Protein AF-A0A4R8BGP2-F1 (afdb_monomer_lite)

Radius of gyration: 20.99 Å; chains: 1; bounding box: 45×32×63 Å

Foldseek 3Di:
DAEAEDEDEDALDVLVVLQSVCVVLVNDDPVDDCSVCSVVSVQVSCVVVVVYAYEYEYELQVNLCRQLCVQLCPPPLNDWDQDPPQDPPDDPVVRVVRTDDRDDDPVVNVVSNVVSNVVSVVSSVVSVVVVVVVCPDPRYHYHYDHD

pLDDT: mean 88.59, std 5.94, range [60.25, 97.5]

Structure (mmCIF, N/CA/C/O backbone):
data_AF-A0A4R8BGP2-F1
#
_entry.id   AF-A0A4R8BGP2-F1
#
loop_
_atom_site.group_PDB
_atom_site.id
_atom_site.type_symbol
_atom_site.label_atom_id
_atom_site.label_alt_id
_atom_site.label_comp_id
_atom_site.label_asym_id
_atom_site.label_entity_id
_atom_site.label_seq_id
_atom_site.pdbx_PDB_ins_code
_atom_site.Cartn_x
_atom_site.Cartn_y
_atom_site.Cartn_z
_atom_site.occupancy
_atom_site.B_iso_or_equiv
_atom_site.auth_seq_id
_atom_site.auth_comp_id
_atom_site.auth_asym_id
_atom_site.auth_atom_id
_atom_site.pdbx_PDB_model_num
ATOM 1 N N . MET A 1 1 ? -10.405 -7.477 27.689 1.00 68.75 1 MET A N 1
ATOM 2 C CA . MET A 1 1 ? -9.939 -6.604 26.596 1.00 68.75 1 MET A CA 1
ATOM 3 C C . MET A 1 1 ? -10.094 -7.403 25.324 1.00 68.75 1 MET A C 1
ATOM 5 O O . MET A 1 1 ? -9.484 -8.462 25.220 1.00 68.75 1 MET A O 1
ATOM 9 N N . ASP A 1 2 ? -10.955 -6.947 24.426 1.00 82.12 2 ASP A N 1
ATOM 10 C CA . ASP A 1 2 ? -11.270 -7.668 23.195 1.00 82.12 2 ASP A CA 1
ATOM 11 C C . ASP A 1 2 ? -10.277 -7.243 22.118 1.00 82.12 2 ASP A C 1
ATOM 13 O O . ASP A 1 2 ? -10.069 -6.052 21.907 1.00 82.12 2 ASP A O 1
ATOM 17 N N . ILE A 1 3 ? -9.627 -8.200 21.454 1.00 84.88 3 ILE A N 1
ATOM 18 C CA . ILE A 1 3 ? -8.627 -7.906 20.419 1.00 84.88 3 ILE A CA 1
ATOM 19 C C . ILE A 1 3 ? -9.192 -8.298 19.059 1.00 84.88 3 ILE A C 1
ATOM 21 O O . ILE A 1 3 ? -9.432 -9.476 18.786 1.00 84.88 3 ILE A O 1
ATOM 25 N N . LYS A 1 4 ? -9.354 -7.314 18.175 1.00 88.50 4 LYS A N 1
ATOM 26 C CA . LYS A 1 4 ? -9.751 -7.518 16.784 1.00 88.50 4 LYS A CA 1
ATOM 27 C C . LYS A 1 4 ? -8.530 -7.406 15.881 1.00 88.50 4 LYS A C 1
ATOM 29 O O . LYS A 1 4 ? -7.975 -6.329 15.689 1.00 88.50 4 LYS A O 1
ATOM 34 N N . LYS A 1 5 ? -8.134 -8.533 15.297 1.00 88.75 5 LYS A N 1
ATOM 35 C CA . LYS A 1 5 ? -7.038 -8.592 14.325 1.00 88.75 5 LYS A CA 1
ATOM 36 C C . LYS A 1 5 ? -7.574 -8.297 12.932 1.00 88.75 5 LYS A C 1
ATOM 38 O O . LYS A 1 5 ? -8.482 -8.985 12.467 1.00 88.75 5 LYS A O 1
ATOM 43 N N . ILE A 1 6 ? -7.011 -7.295 12.270 1.00 87.69 6 ILE A N 1
ATOM 44 C CA . ILE A 1 6 ? -7.408 -6.876 10.928 1.00 87.69 6 ILE A CA 1
ATOM 45 C C . ILE A 1 6 ? -6.233 -7.100 9.977 1.00 87.69 6 ILE A C 1
ATOM 47 O O . ILE A 1 6 ? -5.110 -6.667 10.224 1.00 87.69 6 ILE A O 1
ATOM 51 N N . LYS A 1 7 ? -6.504 -7.790 8.866 1.00 83.19 7 LYS A N 1
ATOM 52 C CA . LYS A 1 7 ? -5.543 -7.993 7.779 1.00 83.19 7 LYS A CA 1
ATOM 53 C C . LYS A 1 7 ? -5.833 -6.990 6.669 1.00 83.19 7 LYS A C 1
ATOM 55 O O . LYS A 1 7 ? -6.588 -7.295 5.754 1.00 83.19 7 LYS A O 1
ATOM 60 N N . ILE A 1 8 ? -5.240 -5.807 6.770 1.00 83.38 8 ILE A N 1
ATOM 61 C CA . ILE A 1 8 ? -5.275 -4.778 5.725 1.00 83.38 8 ILE A CA 1
ATOM 62 C C . ILE A 1 8 ? -3.846 -4.366 5.381 1.00 83.38 8 ILE A C 1
ATOM 64 O O . ILE A 1 8 ? -2.968 -4.400 6.241 1.00 83.38 8 ILE A O 1
ATOM 68 N N . GLN A 1 9 ? -3.611 -4.012 4.122 1.00 82.00 9 GLN A N 1
ATOM 69 C CA . GLN A 1 9 ? -2.340 -3.468 3.656 1.00 82.00 9 GLN A CA 1
ATOM 70 C C . GLN A 1 9 ? -2.605 -2.076 3.094 1.00 82.00 9 GLN A C 1
ATOM 72 O O . GLN A 1 9 ? -3.604 -1.896 2.394 1.00 82.00 9 GLN A O 1
ATOM 77 N N . PRO A 1 10 ? -1.744 -1.092 3.379 1.00 73.44 10 PRO A N 1
ATOM 78 C CA . PRO A 1 10 ? -1.692 0.085 2.542 1.00 73.44 10 PRO A CA 1
ATOM 79 C C . PRO A 1 10 ? -1.271 -0.416 1.169 1.00 73.44 10 PRO A C 1
ATOM 81 O O . PRO A 1 10 ? -0.273 -1.118 1.040 1.00 73.44 10 PRO A O 1
ATOM 84 N N . GLU A 1 11 ? -2.096 -0.184 0.163 1.00 78.50 11 GLU A N 1
ATOM 85 C CA . GLU A 1 11 ? -1.704 -0.455 -1.213 1.00 78.50 11 GLU A CA 1
ATOM 86 C C . GLU A 1 11 ? -0.775 0.688 -1.650 1.00 78.50 11 GLU A C 1
ATOM 88 O O . GLU A 1 11 ? 0.242 0.962 -1.018 1.00 78.50 11 GLU A O 1
ATOM 93 N N . GLU A 1 12 ? -1.119 1.419 -2.701 1.00 72.81 12 GLU A N 1
ATOM 94 C CA . GLU A 1 12 ? -0.317 2.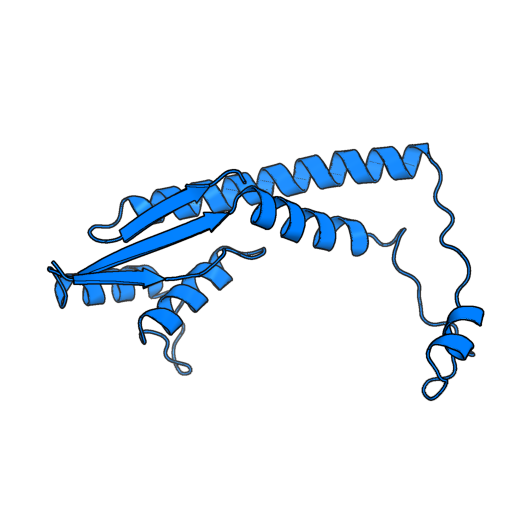557 -3.158 1.00 72.81 12 GLU A CA 1
ATOM 95 C C . GLU A 1 12 ? -0.697 3.876 -2.494 1.00 72.81 12 GLU A C 1
ATOM 97 O O . GLU A 1 12 ? 0.078 4.828 -2.531 1.00 72.81 12 GLU A O 1
ATOM 102 N N . ASN A 1 13 ? -1.894 3.954 -1.917 1.00 79.31 13 ASN A N 1
ATOM 103 C CA . ASN A 1 13 ? -2.390 5.153 -1.263 1.00 79.31 13 ASN A CA 1
ATOM 104 C C . ASN A 1 13 ? -2.812 4.819 0.171 1.00 79.31 13 ASN A C 1
ATOM 106 O O . ASN A 1 13 ? -3.465 3.803 0.428 1.00 79.31 13 ASN A O 1
ATOM 110 N N . PHE A 1 14 ? -2.459 5.704 1.099 1.00 86.88 14 PHE A N 1
ATOM 111 C CA . PHE A 1 14 ? -2.933 5.642 2.470 1.00 86.88 14 PHE A CA 1
ATOM 112 C C . PHE A 1 14 ? -4.458 5.832 2.571 1.00 86.88 14 PHE A C 1
ATOM 114 O O . PHE A 1 14 ? -5.083 5.247 3.451 1.00 86.88 14 PHE A O 1
ATOM 121 N N . ASP A 1 15 ? -5.102 6.527 1.630 1.00 89.12 15 ASP A N 1
ATOM 122 C CA . ASP A 1 15 ? -6.569 6.637 1.614 1.00 89.12 15 ASP A CA 1
ATOM 123 C C . ASP A 1 15 ? -7.253 5.279 1.413 1.00 89.12 15 ASP A C 1
ATOM 125 O O . ASP A 1 15 ? -8.230 4.968 2.097 1.00 89.12 15 ASP A O 1
ATOM 129 N N . ASN A 1 16 ? -6.701 4.414 0.554 1.00 86.69 16 ASN A N 1
ATOM 130 C CA . ASN A 1 16 ? -7.213 3.049 0.378 1.00 86.69 16 ASN A CA 1
ATOM 131 C C . ASN A 1 16 ? -7.120 2.259 1.689 1.00 86.69 16 ASN A C 1
ATOM 133 O O . ASN A 1 16 ? -8.018 1.479 2.020 1.00 86.69 16 ASN A O 1
ATOM 137 N N . PHE A 1 17 ? -6.055 2.484 2.465 1.00 90.12 17 PHE A N 1
ATOM 138 C CA . PHE A 1 17 ? -5.906 1.894 3.791 1.00 90.12 17 PHE A CA 1
ATOM 139 C C . PHE A 1 17 ? -6.982 2.405 4.754 1.00 90.12 17 PHE A C 1
ATOM 141 O O . PHE A 1 17 ? -7.642 1.596 5.411 1.00 90.12 17 PHE A O 1
ATOM 148 N N . ARG A 1 18 ? -7.208 3.726 4.803 1.00 91.50 18 ARG A N 1
ATOM 149 C CA . ARG A 1 18 ? -8.257 4.351 5.627 1.00 91.50 18 ARG A CA 1
ATOM 150 C C . ARG A 1 18 ? -9.634 3.778 5.289 1.00 91.50 18 ARG A C 1
ATOM 152 O O . ARG A 1 18 ? -10.349 3.332 6.185 1.00 91.50 18 ARG A O 1
ATOM 159 N N . ILE A 1 19 ? -9.973 3.692 4.003 1.00 91.69 19 ILE A N 1
ATOM 160 C CA . ILE A 1 19 ? -11.229 3.097 3.519 1.00 91.69 19 ILE A CA 1
ATOM 161 C C . ILE A 1 19 ? -11.344 1.629 3.946 1.00 91.69 19 ILE A C 1
ATOM 163 O O . ILE A 1 19 ? -12.362 1.221 4.509 1.00 91.69 19 ILE A O 1
ATOM 167 N N . SER A 1 20 ? -10.291 0.835 3.744 1.00 90.81 20 SER A N 1
ATOM 168 C CA . SER A 1 20 ? -10.269 -0.587 4.114 1.00 90.81 20 SER A CA 1
ATOM 169 C C . SER A 1 20 ? -10.445 -0.802 5.619 1.00 90.81 20 SER A C 1
ATOM 171 O O . SER A 1 20 ? -11.146 -1.727 6.048 1.00 90.81 20 SER A O 1
ATOM 173 N N . LEU A 1 21 ? -9.852 0.071 6.437 1.00 91.88 21 LEU A N 1
ATOM 174 C CA . LEU A 1 21 ? -10.034 0.065 7.883 1.00 91.88 21 LEU A CA 1
ATOM 175 C C . LEU A 1 21 ? -11.484 0.394 8.256 1.00 91.88 21 LEU A C 1
ATOM 177 O O . LEU A 1 21 ? -12.089 -0.336 9.043 1.00 91.88 21 LEU A O 1
ATOM 181 N N . LEU A 1 22 ? -12.072 1.430 7.652 1.00 93.19 22 LEU A N 1
ATOM 182 C CA . LEU A 1 22 ? -13.471 1.791 7.885 1.00 93.19 22 LEU A CA 1
ATOM 183 C C . LEU A 1 22 ? -14.425 0.656 7.501 1.00 93.19 22 LEU A C 1
ATOM 185 O O . LEU A 1 22 ? -15.319 0.332 8.282 1.00 93.19 22 LEU A O 1
ATOM 189 N N . HIS A 1 23 ? -14.222 -0.006 6.360 1.00 92.62 23 HIS A N 1
ATOM 190 C CA . HIS A 1 23 ? -15.003 -1.191 5.991 1.00 92.62 23 HIS A CA 1
ATOM 191 C C . HIS A 1 23 ? -14.849 -2.316 7.018 1.00 92.62 23 HIS A C 1
ATOM 193 O O . HIS A 1 23 ? -15.844 -2.874 7.484 1.00 92.62 23 HIS A O 1
ATOM 199 N N . SER A 1 24 ? -13.615 -2.604 7.440 1.00 91.19 24 SER A N 1
ATOM 200 C CA . SER A 1 24 ? -13.324 -3.654 8.426 1.00 91.19 24 SER A CA 1
ATOM 201 C C . SER A 1 24 ? -13.973 -3.383 9.787 1.00 91.19 24 SER A C 1
ATOM 203 O O . SER A 1 24 ? -14.355 -4.315 10.506 1.00 91.19 24 SER A O 1
ATOM 205 N N . LEU A 1 25 ? -14.125 -2.110 10.153 1.00 90.75 25 LEU A N 1
ATOM 206 C CA . LEU A 1 25 ? -14.791 -1.661 11.376 1.00 90.75 25 LEU A CA 1
ATOM 207 C C . LEU A 1 25 ? -16.299 -1.413 11.204 1.00 90.75 25 LEU A C 1
ATOM 209 O O . LEU A 1 25 ? -16.964 -1.122 12.193 1.00 90.75 25 LEU A O 1
ATOM 213 N N . LYS A 1 26 ? -16.853 -1.598 9.996 1.00 91.88 26 LYS A N 1
ATOM 214 C CA . LYS A 1 26 ? -18.253 -1.285 9.642 1.00 91.88 26 LYS A CA 1
ATOM 215 C C . LYS A 1 26 ? -18.618 0.192 9.875 1.00 91.88 26 LYS A C 1
ATOM 217 O O . LYS A 1 26 ? -19.717 0.507 10.319 1.00 91.88 26 LYS A O 1
ATOM 222 N N . LEU A 1 27 ? -17.679 1.089 9.582 1.00 92.12 27 LEU A N 1
ATOM 223 C CA . LEU A 1 27 ? -17.797 2.546 9.725 1.00 92.12 27 LEU A CA 1
ATOM 224 C C . LEU A 1 27 ? -17.920 3.283 8.384 1.00 92.12 27 LEU A C 1
ATOM 226 O O . LEU A 1 27 ? -18.049 4.509 8.373 1.00 92.12 27 LEU A O 1
ATOM 230 N N . PHE A 1 28 ? -17.848 2.557 7.269 1.00 92.81 28 PHE A N 1
ATOM 231 C CA . PHE A 1 28 ? -17.962 3.123 5.930 1.00 92.81 28 PHE A CA 1
ATOM 232 C C . PHE A 1 28 ? -19.430 3.362 5.552 1.00 92.81 28 PHE A C 1
ATOM 234 O O . PHE A 1 28 ? -20.272 2.485 5.738 1.00 92.81 28 PHE A O 1
ATOM 241 N N . ASP A 1 29 ? -19.723 4.542 5.011 1.00 90.62 29 ASP A N 1
ATOM 242 C CA . ASP A 1 29 ? -21.045 4.965 4.544 1.00 90.62 29 ASP A CA 1
ATOM 243 C C . ASP A 1 29 ? -20.917 5.496 3.112 1.00 90.62 29 ASP A C 1
ATOM 245 O O . ASP A 1 29 ? -20.260 6.509 2.883 1.00 90.62 29 ASP A O 1
ATOM 249 N N . TYR A 1 30 ? -21.557 4.817 2.158 1.00 90.00 30 TYR A N 1
ATOM 250 C CA . TYR A 1 30 ? -21.493 5.156 0.732 1.00 90.00 30 TYR A CA 1
ATOM 251 C C . TYR A 1 30 ? -22.093 6.527 0.396 1.00 90.00 30 TYR A C 1
ATOM 253 O O . TYR A 1 30 ? -21.804 7.067 -0.667 1.00 90.00 30 TYR A O 1
ATOM 261 N N . ASN A 1 31 ? -22.912 7.100 1.282 1.00 90.88 31 ASN A N 1
ATOM 262 C CA . ASN A 1 31 ? -23.570 8.387 1.052 1.00 90.88 31 ASN A CA 1
ATOM 263 C C . ASN A 1 31 ? -22.790 9.577 1.626 1.00 90.88 31 ASN A C 1
ATOM 265 O O . ASN A 1 31 ? -23.275 10.707 1.578 1.00 90.88 31 ASN A O 1
ATOM 269 N N . LYS A 1 32 ? -21.622 9.338 2.232 1.00 89.50 32 LYS A N 1
ATOM 270 C CA . LYS A 1 32 ? -20.828 10.367 2.910 1.00 89.50 32 LYS A CA 1
ATOM 271 C C . LYS A 1 32 ? -19.373 10.289 2.493 1.00 89.50 32 LYS A C 1
ATOM 273 O O . LYS A 1 32 ? -18.845 9.205 2.251 1.00 89.50 32 LYS A O 1
ATOM 278 N N . ASP A 1 33 ? -18.702 11.434 2.526 1.00 88.25 33 ASP A N 1
ATOM 279 C CA . ASP A 1 33 ? -17.251 11.465 2.410 1.00 88.25 33 ASP A CA 1
ATOM 280 C C . ASP A 1 33 ? -16.615 10.944 3.706 1.00 88.25 33 ASP A C 1
ATOM 282 O O . ASP A 1 33 ? -16.428 11.649 4.697 1.00 88.25 33 ASP A O 1
ATOM 286 N N . CYS A 1 34 ? -16.343 9.643 3.718 1.00 89.19 34 CYS A N 1
ATOM 287 C CA . CYS A 1 34 ? -15.793 8.972 4.883 1.00 89.19 34 CYS A CA 1
ATOM 288 C C . CYS A 1 34 ? -14.296 9.240 5.094 1.00 89.19 34 CYS A C 1
ATOM 290 O O . CYS A 1 34 ? -13.797 8.939 6.179 1.00 89.19 34 CYS A O 1
ATOM 292 N N . LEU A 1 35 ? -13.589 9.771 4.090 1.00 90.62 35 LEU A N 1
ATOM 293 C CA . LEU A 1 35 ? -12.175 10.123 4.206 1.00 90.62 35 LEU A CA 1
ATOM 294 C C . LEU A 1 35 ? -12.004 11.448 4.945 1.00 90.62 35 LEU A C 1
ATOM 296 O O . LEU A 1 35 ? -11.159 11.526 5.836 1.00 90.62 35 LEU A O 1
ATOM 300 N N . ILE A 1 36 ? -12.839 12.446 4.634 1.00 91.75 36 ILE A N 1
ATOM 301 C CA . ILE A 1 36 ? -12.845 13.738 5.340 1.00 91.75 36 ILE A CA 1
ATOM 302 C C . ILE A 1 36 ? -13.135 13.540 6.834 1.00 91.75 36 ILE A C 1
ATOM 304 O O . I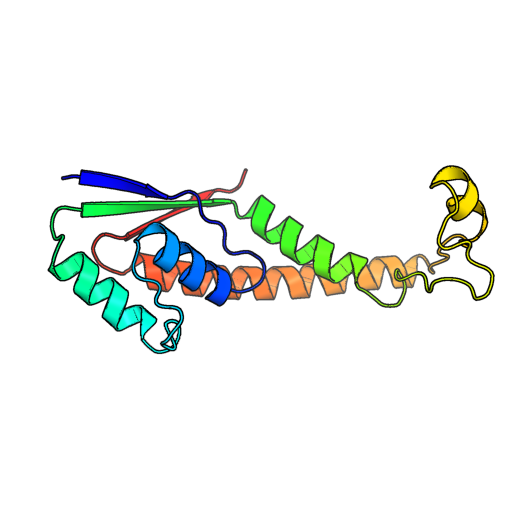LE A 1 36 ? -12.449 14.096 7.688 1.00 91.75 36 ILE A O 1
ATOM 308 N N . ASP A 1 37 ? -14.112 12.692 7.160 1.00 91.62 37 ASP A N 1
ATOM 309 C CA . ASP A 1 37 ? -14.534 12.453 8.544 1.00 91.62 37 ASP A CA 1
ATOM 310 C C . ASP A 1 37 ? -13.722 11.358 9.265 1.00 91.62 37 ASP A C 1
ATOM 312 O O . ASP A 1 37 ? -14.088 10.968 10.381 1.00 91.62 37 ASP A O 1
ATOM 316 N N . PHE A 1 38 ? -12.663 10.818 8.647 1.00 92.56 38 PHE A N 1
ATOM 317 C CA . PHE A 1 38 ? -11.989 9.591 9.092 1.00 92.56 38 PHE A CA 1
ATOM 318 C C . PHE A 1 38 ? -11.605 9.616 10.579 1.00 92.56 38 PHE A C 1
ATOM 320 O O . PHE A 1 38 ? -12.040 8.744 11.339 1.00 92.56 38 PHE A O 1
ATOM 327 N N . ASP A 1 39 ? -10.867 10.640 11.015 1.00 90.38 39 ASP A N 1
ATOM 328 C CA . ASP A 1 39 ? -10.367 10.744 12.392 1.00 90.38 39 ASP A CA 1
ATOM 329 C C . ASP A 1 39 ? -11.511 10.783 13.409 1.00 90.38 39 ASP A C 1
ATOM 331 O O . ASP A 1 39 ? -11.488 10.093 14.431 1.00 90.38 39 ASP A O 1
ATOM 335 N N . SER A 1 40 ? -12.562 11.549 13.105 1.00 91.94 40 SER A N 1
ATOM 336 C CA . SER A 1 40 ? -13.729 11.671 13.978 1.00 91.94 40 SER A CA 1
ATOM 337 C C . SER A 1 40 ? -14.493 10.349 14.099 1.00 91.94 40 SER A C 1
ATOM 339 O O . SER A 1 40 ? -14.933 9.983 15.190 1.00 91.94 40 SER A O 1
ATOM 341 N N . ARG A 1 41 ? -14.624 9.591 13.001 1.00 92.88 41 ARG A N 1
ATOM 342 C CA . ARG A 1 41 ? -15.304 8.287 12.978 1.00 92.88 41 ARG A CA 1
ATOM 343 C C . ARG A 1 41 ? -14.543 7.253 13.790 1.00 92.88 41 ARG A C 1
ATOM 345 O O . ARG A 1 41 ? -15.154 6.552 14.595 1.00 92.88 41 ARG A O 1
ATOM 352 N N . ILE A 1 42 ? -13.229 7.182 13.592 1.00 92.94 42 ILE A N 1
ATOM 353 C CA . ILE A 1 42 ? -12.349 6.270 14.323 1.00 92.94 42 ILE A CA 1
ATOM 354 C C . ILE A 1 42 ? -12.370 6.596 15.817 1.00 92.94 42 ILE A C 1
ATOM 356 O O . ILE A 1 42 ? -12.625 5.706 16.630 1.00 92.94 42 ILE A O 1
ATOM 360 N N . LYS A 1 43 ? -12.212 7.872 16.180 1.00 91.50 43 LYS A N 1
ATOM 361 C CA . LYS A 1 43 ? -12.264 8.312 17.577 1.00 91.50 43 LYS A CA 1
ATOM 362 C C . LYS A 1 43 ? -13.597 7.959 18.239 1.00 91.50 43 LYS A C 1
ATOM 364 O O . LYS A 1 43 ? -13.614 7.266 19.250 1.00 91.50 43 LYS A O 1
ATOM 369 N N . ASN A 1 44 ? -14.719 8.334 17.620 1.00 92.06 44 ASN A N 1
ATOM 370 C CA . ASN A 1 44 ? -16.057 8.026 18.137 1.00 92.06 44 ASN A CA 1
ATOM 371 C C . ASN A 1 44 ? -16.298 6.515 18.291 1.00 92.06 44 ASN A C 1
ATOM 373 O O . ASN A 1 44 ? -17.023 6.086 19.191 1.00 92.06 44 ASN A O 1
ATOM 377 N N . TYR A 1 45 ? -15.726 5.699 17.404 1.00 92.62 45 TYR A N 1
ATOM 378 C CA . TYR A 1 45 ? -15.820 4.248 17.496 1.00 92.62 45 TYR A CA 1
ATOM 379 C C . TYR A 1 45 ? -15.079 3.709 18.722 1.00 92.62 45 TYR A C 1
ATOM 381 O O . TYR A 1 45 ? -15.659 2.920 19.470 1.00 92.62 45 TYR A O 1
ATOM 389 N N . PHE A 1 46 ? -13.845 4.152 18.969 1.00 91.12 46 PHE A N 1
ATOM 390 C CA . PHE A 1 46 ? -13.076 3.717 20.137 1.00 91.12 46 PHE A CA 1
ATOM 391 C C . PHE A 1 46 ? -13.609 4.288 21.454 1.00 91.12 46 PHE A C 1
ATOM 393 O O . PHE A 1 46 ? -13.660 3.556 22.440 1.00 91.12 46 PHE A O 1
ATOM 400 N N . ASP A 1 47 ? -14.141 5.512 21.457 1.00 90.81 47 ASP A N 1
ATOM 401 C CA . ASP A 1 47 ? -14.811 6.096 22.626 1.00 90.81 47 ASP A CA 1
ATOM 402 C C . ASP A 1 47 ? -16.011 5.247 23.087 1.00 90.81 47 ASP A C 1
ATOM 404 O O . ASP A 1 47 ? -16.261 5.104 24.287 1.00 90.81 47 ASP A O 1
ATOM 408 N N . ARG A 1 48 ? -16.740 4.644 22.134 1.00 89.88 48 ARG A N 1
ATOM 409 C CA . ARG A 1 48 ? -17.861 3.722 22.398 1.00 89.88 48 ARG A CA 1
ATOM 410 C C . ARG A 1 48 ? -17.406 2.306 22.751 1.00 89.88 48 ARG A C 1
ATOM 412 O O . ARG A 1 48 ? -18.138 1.587 23.422 1.00 89.88 48 ARG A O 1
ATOM 419 N N . ASN A 1 49 ? -16.216 1.905 22.310 1.00 89.06 49 ASN A N 1
ATOM 420 C CA . ASN A 1 49 ? -15.678 0.553 22.455 1.00 89.06 49 ASN A CA 1
ATOM 421 C C . ASN A 1 49 ? -14.341 0.569 23.211 1.00 89.06 49 ASN A C 1
ATOM 423 O O . ASN A 1 49 ? -13.356 0.011 22.741 1.00 89.06 49 ASN A O 1
ATOM 427 N N . LYS A 1 50 ? -14.299 1.187 24.398 1.00 84.81 50 LYS A N 1
ATOM 428 C CA . LYS A 1 50 ? -13.048 1.445 25.144 1.00 84.81 50 LYS A CA 1
ATOM 429 C C . LYS A 1 50 ? -12.201 0.208 25.459 1.00 84.81 50 LYS A C 1
ATOM 431 O O . LYS A 1 50 ? -11.005 0.322 25.680 1.00 84.81 50 LYS A O 1
ATOM 436 N N . ASN A 1 51 ? -12.819 -0.972 25.494 1.00 87.31 51 ASN A N 1
ATOM 437 C CA . ASN A 1 51 ? -12.142 -2.237 25.791 1.00 87.31 51 ASN A CA 1
ATOM 438 C C . ASN A 1 51 ? -11.674 -2.993 24.537 1.00 87.31 51 ASN A C 1
ATOM 440 O O . ASN A 1 51 ? -11.103 -4.080 24.675 1.00 87.31 51 ASN A O 1
ATOM 444 N N . LEU A 1 52 ? -11.960 -2.465 23.342 1.00 88.81 52 LEU A N 1
ATOM 445 C CA . LEU A 1 52 ? -11.584 -3.046 22.061 1.00 88.81 52 LEU A CA 1
ATOM 446 C C . LEU A 1 52 ? -10.216 -2.520 21.644 1.00 88.81 52 LEU A C 1
ATOM 448 O O . LEU A 1 52 ? -10.038 -1.316 21.524 1.00 88.81 52 LEU A O 1
ATOM 452 N N . LYS A 1 53 ? -9.298 -3.424 21.318 1.00 91.31 53 LYS A N 1
ATOM 453 C CA . LYS A 1 53 ? -8.020 -3.118 20.681 1.00 91.31 53 LYS A CA 1
ATOM 454 C C . LYS A 1 53 ? -8.013 -3.653 19.254 1.00 91.31 53 LYS A C 1
ATOM 456 O O . LYS A 1 53 ? -8.412 -4.793 19.013 1.00 91.31 53 LYS A O 1
ATOM 461 N N . VAL A 1 54 ? -7.547 -2.849 18.308 1.00 92.00 54 VAL A N 1
ATOM 462 C CA . VAL A 1 54 ? -7.393 -3.230 16.903 1.00 92.00 54 VAL A CA 1
ATOM 463 C C . VAL A 1 54 ? -5.918 -3.446 16.605 1.00 92.00 54 VAL A C 1
ATOM 465 O O . VAL A 1 54 ? -5.115 -2.530 16.742 1.00 92.00 54 VAL A O 1
ATOM 468 N N . GLU A 1 55 ? -5.565 -4.656 16.180 1.00 92.25 55 GLU A N 1
ATOM 469 C CA . GLU A 1 55 ? -4.207 -4.986 15.744 1.00 92.25 55 GLU A CA 1
ATOM 470 C C . GLU A 1 55 ? -4.159 -5.109 14.220 1.00 92.25 55 GLU A C 1
ATOM 472 O O . GLU A 1 55 ? -4.939 -5.862 13.627 1.00 92.25 55 GLU A O 1
ATOM 477 N N . ILE A 1 56 ? -3.220 -4.401 13.596 1.00 91.50 56 ILE A N 1
ATOM 478 C CA . ILE A 1 56 ? -3.010 -4.377 12.149 1.00 91.50 56 ILE A CA 1
ATOM 479 C C . ILE A 1 56 ? -1.568 -4.789 11.863 1.00 91.50 56 ILE A C 1
ATOM 481 O O . ILE A 1 56 ? -0.629 -4.286 12.476 1.00 91.50 56 ILE A O 1
ATOM 485 N N . GLU A 1 57 ? -1.379 -5.706 10.920 1.00 90.94 57 GLU A N 1
ATOM 486 C CA . GLU A 1 57 ? -0.054 -6.152 10.490 1.00 90.94 57 GLU A CA 1
ATOM 487 C C . GLU A 1 57 ? 0.218 -5.683 9.061 1.00 90.94 57 GLU A C 1
ATOM 489 O O . GLU A 1 57 ? -0.478 -6.089 8.128 1.00 90.94 57 GLU A O 1
ATOM 494 N N . VAL A 1 58 ? 1.252 -4.857 8.896 1.00 89.94 58 VAL A N 1
ATOM 495 C CA . VAL A 1 58 ? 1.679 -4.311 7.603 1.00 89.94 58 VAL A CA 1
ATOM 496 C C . VAL A 1 58 ? 2.998 -4.955 7.196 1.00 89.94 58 VAL A C 1
ATOM 498 O O . VAL A 1 58 ? 3.942 -5.014 7.984 1.00 89.94 58 VAL A O 1
ATOM 501 N N . ASP A 1 59 ? 3.064 -5.442 5.960 1.00 91.31 59 ASP A N 1
ATOM 502 C CA . ASP A 1 59 ? 4.263 -6.062 5.398 1.00 91.31 59 ASP A CA 1
ATOM 503 C C . ASP A 1 59 ? 4.977 -5.034 4.517 1.00 91.31 59 ASP A C 1
ATOM 505 O O . ASP A 1 59 ? 4.515 -4.700 3.423 1.00 91.31 59 ASP A O 1
ATOM 509 N N . LYS A 1 60 ? 6.099 -4.502 5.012 1.00 91.44 60 LYS A N 1
ATOM 510 C CA . LYS A 1 60 ? 6.857 -3.448 4.331 1.00 91.44 60 LYS A CA 1
ATOM 511 C C . LYS A 1 60 ? 7.446 -3.941 3.010 1.00 91.44 60 LYS A C 1
ATOM 513 O O . LYS A 1 60 ? 7.465 -3.183 2.040 1.00 91.44 60 LYS A O 1
ATOM 518 N N . THR A 1 61 ? 7.904 -5.192 2.963 1.00 92.31 61 THR A N 1
ATOM 519 C CA . THR A 1 61 ? 8.479 -5.802 1.757 1.00 92.31 61 THR A CA 1
ATOM 520 C C . THR A 1 61 ? 7.408 -5.906 0.677 1.00 92.31 61 THR A C 1
ATOM 522 O O . THR A 1 61 ? 7.615 -5.462 -0.455 1.00 92.31 61 THR A O 1
ATOM 525 N N . LYS A 1 62 ? 6.221 -6.400 1.044 1.00 91.50 62 LYS A N 1
ATOM 526 C CA . LYS A 1 62 ? 5.081 -6.497 0.129 1.00 91.50 62 LYS A CA 1
ATOM 527 C C . LYS A 1 62 ? 4.588 -5.123 -0.335 1.00 91.50 62 LYS A C 1
ATOM 529 O O . LYS A 1 62 ? 4.305 -4.956 -1.522 1.00 91.50 62 LYS A O 1
ATOM 534 N N . LEU A 1 63 ? 4.507 -4.143 0.569 1.00 91.94 63 LEU A N 1
ATOM 535 C CA . LEU A 1 63 ? 4.148 -2.757 0.245 1.00 91.94 63 LEU A CA 1
ATOM 536 C C . LEU A 1 63 ? 5.105 -2.173 -0.804 1.00 91.94 63 LEU A C 1
ATOM 538 O O . LEU A 1 63 ? 4.666 -1.689 -1.847 1.00 91.94 63 LEU A O 1
ATOM 542 N N . TYR A 1 64 ? 6.415 -2.279 -0.555 1.00 94.06 64 TYR A N 1
ATOM 543 C CA . TYR A 1 64 ? 7.442 -1.795 -1.475 1.00 94.06 64 TYR A CA 1
ATOM 544 C C . TYR A 1 64 ? 7.319 -2.458 -2.848 1.00 94.06 64 TYR A C 1
ATOM 546 O O . TYR A 1 64 ? 7.259 -1.763 -3.858 1.00 94.06 64 TYR A O 1
ATOM 554 N N . GLN A 1 65 ? 7.234 -3.792 -2.894 1.00 93.44 65 GLN A N 1
ATOM 555 C CA . GLN A 1 65 ? 7.125 -4.543 -4.148 1.00 93.44 65 GLN A CA 1
ATOM 556 C C . GLN A 1 65 ? 5.870 -4.169 -4.940 1.00 93.44 65 GLN A C 1
ATOM 558 O O . GLN A 1 65 ? 5.933 -4.045 -6.160 1.00 93.44 65 GLN A O 1
ATOM 563 N N . THR A 1 66 ? 4.741 -3.957 -4.259 1.00 92.25 66 THR A N 1
ATOM 564 C CA . THR A 1 66 ? 3.477 -3.580 -4.907 1.00 92.25 66 THR A CA 1
ATOM 565 C C . THR A 1 66 ? 3.599 -2.215 -5.584 1.00 92.25 66 THR A C 1
ATOM 567 O O . THR A 1 66 ? 3.300 -2.088 -6.773 1.00 92.25 66 THR A O 1
ATOM 570 N N . ILE A 1 67 ? 4.111 -1.212 -4.860 1.00 93.88 67 ILE A N 1
ATOM 571 C CA . ILE A 1 67 ? 4.320 0.139 -5.399 1.00 93.88 67 ILE A CA 1
ATOM 572 C C . ILE A 1 67 ? 5.365 0.118 -6.520 1.00 93.88 67 ILE A C 1
ATOM 574 O O . ILE A 1 67 ? 5.134 0.702 -7.580 1.00 93.88 67 ILE A O 1
ATOM 578 N N . TYR A 1 68 ? 6.488 -0.577 -6.312 1.00 95.31 68 TYR A N 1
ATOM 579 C CA . TYR A 1 68 ? 7.559 -0.692 -7.299 1.00 95.31 68 TYR A CA 1
ATOM 580 C C . TYR A 1 68 ? 7.047 -1.297 -8.602 1.00 95.31 68 TYR A C 1
ATOM 582 O O . TYR A 1 68 ? 7.179 -0.676 -9.652 1.00 95.31 68 TYR A O 1
ATOM 590 N N . ASN A 1 69 ? 6.429 -2.480 -8.534 1.00 93.12 69 ASN A N 1
ATOM 591 C CA . ASN A 1 69 ? 5.961 -3.199 -9.714 1.00 93.12 69 ASN A CA 1
ATOM 592 C C . ASN A 1 69 ? 4.965 -2.355 -10.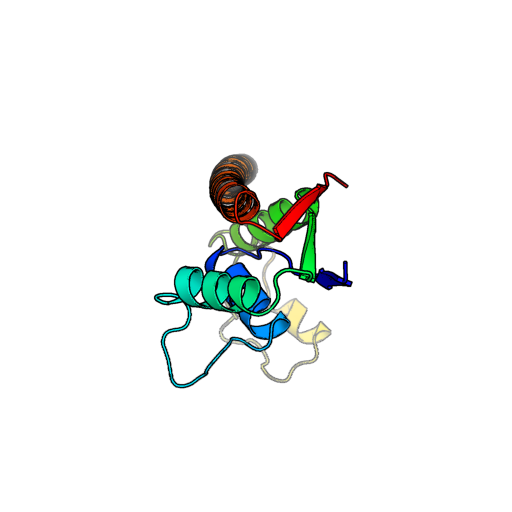494 1.00 93.12 69 ASN A C 1
ATOM 594 O O . ASN A 1 69 ? 5.087 -2.229 -11.710 1.00 93.12 69 ASN A O 1
ATOM 598 N N . LYS A 1 70 ? 4.008 -1.724 -9.808 1.00 91.12 70 LYS A N 1
ATOM 599 C CA . LYS A 1 70 ? 3.050 -0.889 -10.518 1.00 91.12 70 LYS A CA 1
ATOM 600 C C . LYS A 1 70 ? 3.711 0.311 -11.176 1.00 91.12 70 LYS A C 1
ATOM 602 O O . LYS A 1 70 ? 3.343 0.627 -12.300 1.00 91.12 70 LYS A O 1
ATOM 607 N N . LYS A 1 71 ? 4.663 0.982 -10.525 1.00 92.19 71 LYS A N 1
ATOM 608 C CA . LYS A 1 71 ? 5.371 2.106 -11.150 1.00 92.19 71 LYS A CA 1
ATOM 609 C C . LYS A 1 71 ? 6.205 1.650 -12.338 1.00 92.19 71 LYS A C 1
ATOM 611 O O . LYS A 1 71 ? 6.047 2.200 -13.421 1.00 92.19 71 LYS A O 1
ATOM 616 N N . PHE A 1 72 ? 7.034 0.630 -12.136 1.00 93.06 72 PHE A N 1
ATOM 617 C CA . PHE A 1 72 ? 7.988 0.150 -13.127 1.00 93.06 72 PHE A CA 1
ATOM 618 C C . PHE A 1 72 ? 7.287 -0.358 -14.388 1.00 93.06 72 PHE A C 1
ATOM 620 O O . PHE A 1 72 ? 7.570 0.113 -15.483 1.00 93.06 72 PHE A O 1
ATOM 627 N N . TRP A 1 73 ? 6.307 -1.253 -14.237 1.00 88.94 73 TRP A N 1
ATOM 628 C CA . TRP A 1 73 ? 5.609 -1.853 -15.378 1.00 88.94 73 TRP A CA 1
ATOM 629 C C . TRP A 1 73 ? 4.620 -0.904 -16.062 1.00 88.94 73 TRP A C 1
ATOM 631 O O . TRP A 1 73 ? 4.153 -1.199 -17.156 1.00 88.94 73 TRP A O 1
ATOM 641 N N . ASN A 1 74 ? 4.304 0.246 -15.452 1.00 89.81 74 ASN A N 1
ATOM 642 C CA . ASN A 1 74 ? 3.507 1.289 -16.100 1.00 89.81 74 ASN A CA 1
ATOM 643 C C . ASN A 1 74 ? 4.339 2.370 -16.800 1.00 89.81 74 ASN A C 1
ATOM 645 O O . ASN A 1 74 ? 3.746 3.289 -17.380 1.00 89.81 74 ASN A O 1
ATOM 649 N N . LEU A 1 75 ? 5.671 2.289 -16.755 1.00 90.44 75 LEU A N 1
ATOM 650 C CA . LEU A 1 75 ? 6.527 3.195 -17.511 1.00 90.44 75 LEU A CA 1
ATOM 651 C C . LEU A 1 75 ? 6.256 3.034 -19.020 1.00 90.44 75 LEU A C 1
ATOM 653 O O . LEU A 1 75 ? 6.120 1.901 -19.484 1.00 90.44 75 LEU A O 1
ATOM 657 N N . PRO A 1 76 ? 6.205 4.135 -19.798 1.00 87.31 76 PRO A N 1
ATOM 658 C CA . PRO A 1 76 ? 5.912 4.082 -21.234 1.00 87.31 76 PRO A CA 1
ATOM 659 C C . PRO A 1 76 ? 6.834 3.140 -22.009 1.00 87.31 76 PRO A C 1
ATOM 661 O O . PRO A 1 76 ? 6.371 2.420 -22.880 1.00 87.31 76 PRO A O 1
ATOM 664 N N . ASP A 1 77 ? 8.111 3.084 -21.623 1.00 85.50 77 ASP A N 1
ATOM 665 C CA . ASP A 1 77 ? 9.120 2.215 -22.239 1.00 85.50 77 ASP A CA 1
ATOM 666 C C . ASP A 1 77 ? 8.774 0.717 -22.174 1.00 85.50 77 ASP A C 1
ATOM 668 O O . ASP A 1 77 ? 9.300 -0.064 -22.959 1.00 85.50 77 ASP A O 1
ATOM 672 N N . TYR A 1 78 ? 7.916 0.314 -21.233 1.00 86.38 78 TYR A N 1
ATOM 673 C CA . TYR A 1 78 ? 7.528 -1.079 -20.991 1.00 86.38 78 TYR A CA 1
ATOM 674 C C . TYR A 1 78 ? 6.051 -1.338 -21.308 1.00 86.38 78 TYR A C 1
ATOM 676 O O . TYR A 1 78 ? 5.560 -2.445 -21.086 1.00 86.38 78 TYR A O 1
ATOM 684 N N . LYS A 1 79 ? 5.326 -0.331 -21.809 1.00 83.25 79 LYS A N 1
ATOM 685 C CA . LYS A 1 79 ? 3.948 -0.490 -22.268 1.00 83.25 79 LYS A CA 1
ATOM 686 C C . LYS A 1 79 ? 3.954 -0.868 -23.742 1.00 83.25 79 LYS A C 1
ATOM 688 O O . LYS A 1 79 ? 4.439 -0.111 -24.573 1.00 83.25 79 LYS A O 1
ATOM 693 N N . GLN A 1 80 ? 3.380 -2.022 -24.058 1.00 76.75 80 GLN A N 1
ATOM 694 C CA . GLN A 1 80 ? 3.058 -2.386 -25.433 1.00 76.75 80 G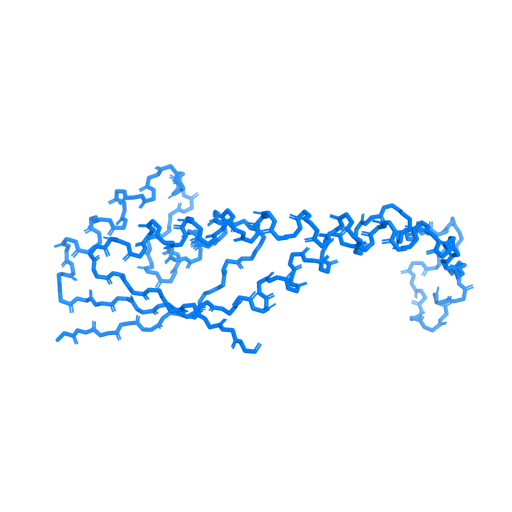LN A CA 1
ATOM 695 C C . GLN A 1 80 ? 1.678 -1.841 -25.789 1.00 76.75 80 GLN A C 1
ATOM 697 O O . GLN A 1 80 ? 0.701 -2.083 -25.076 1.00 76.75 80 GLN A O 1
ATOM 702 N N . GLU A 1 81 ? 1.603 -1.103 -26.890 1.00 80.88 81 GLU A N 1
ATOM 703 C CA . GLU A 1 81 ? 0.328 -0.759 -27.506 1.00 80.88 81 GLU A CA 1
ATOM 704 C C . GLU A 1 81 ? -0.237 -1.978 -28.238 1.00 80.88 81 GLU A C 1
ATOM 706 O O . GLU A 1 81 ? 0.511 -2.830 -28.719 1.00 80.88 81 GLU A O 1
ATOM 711 N N . ILE A 1 82 ? -1.566 -2.074 -28.298 1.00 83.19 82 ILE A N 1
ATOM 712 C CA . ILE A 1 82 ? -2.240 -3.134 -29.047 1.00 83.19 82 ILE A CA 1
ATOM 713 C C . ILE A 1 82 ? -2.057 -2.833 -30.545 1.00 83.19 82 ILE A C 1
ATOM 715 O O . ILE A 1 82 ? -2.505 -1.773 -30.986 1.00 83.19 82 ILE A O 1
ATOM 719 N N . PRO A 1 83 ? -1.437 -3.731 -31.332 1.00 82.00 83 PRO A N 1
ATOM 720 C CA . PRO A 1 83 ? -1.265 -3.538 -32.770 1.00 82.00 83 PRO A CA 1
ATOM 721 C C . PRO A 1 83 ? -2.605 -3.379 -33.499 1.00 82.00 83 PRO A C 1
ATOM 723 O O . PRO A 1 83 ? -3.601 -3.996 -33.121 1.00 82.00 83 PRO A O 1
ATOM 726 N N . GLU A 1 84 ? -2.634 -2.621 -34.598 1.00 83.56 84 GLU A N 1
ATOM 727 C CA . GLU A 1 84 ? -3.868 -2.380 -35.371 1.00 83.56 84 GLU A CA 1
ATOM 728 C C . GLU A 1 84 ? -4.537 -3.671 -35.880 1.00 83.56 84 GLU A C 1
ATOM 730 O O . GLU A 1 84 ? -5.758 -3.738 -36.011 1.00 83.56 84 GLU A O 1
ATOM 735 N N . ASN A 1 85 ? -3.751 -4.715 -36.145 1.00 84.44 85 ASN A N 1
ATOM 736 C CA . ASN A 1 85 ? -4.209 -6.017 -36.632 1.00 84.44 85 ASN A CA 1
ATOM 737 C C . ASN A 1 85 ? -4.396 -7.066 -35.517 1.00 84.44 85 ASN A C 1
ATOM 739 O O . ASN A 1 85 ? -4.512 -8.257 -35.817 1.00 84.44 85 ASN A O 1
ATOM 743 N N . TYR A 1 86 ? -4.412 -6.650 -34.248 1.00 85.12 86 TYR A N 1
ATOM 744 C CA . TYR A 1 86 ? -4.530 -7.556 -33.111 1.00 85.12 86 TYR A CA 1
ATOM 745 C C . TYR A 1 86 ? -5.891 -8.284 -33.083 1.00 85.12 86 TYR A C 1
ATOM 747 O O . TYR A 1 86 ? -6.947 -7.640 -33.096 1.00 85.12 86 TYR A O 1
ATOM 755 N N . PRO A 1 87 ? -5.916 -9.626 -33.000 1.00 86.25 87 PRO A N 1
ATOM 756 C CA . PRO A 1 87 ? -7.159 -10.385 -33.002 1.00 86.25 87 PRO A CA 1
ATOM 757 C C . PRO A 1 87 ? -7.830 -10.344 -31.619 1.00 86.25 87 PRO A C 1
ATOM 759 O O . PRO A 1 87 ? -7.501 -11.119 -30.727 1.00 86.25 87 PRO A O 1
ATOM 762 N N . MET A 1 88 ? -8.846 -9.490 -31.452 1.00 83.38 88 MET A N 1
ATOM 763 C CA . MET A 1 88 ? -9.587 -9.310 -30.182 1.00 83.38 88 MET A CA 1
ATOM 764 C C . MET A 1 88 ? -10.270 -10.580 -29.635 1.00 83.38 88 MET A C 1
ATOM 766 O O . MET A 1 88 ? -10.658 -10.623 -28.468 1.00 83.38 88 MET A O 1
ATOM 770 N N . HIS A 1 89 ? -10.432 -11.611 -30.467 1.00 86.81 89 HIS A N 1
ATOM 771 C CA . HIS A 1 89 ? -11.037 -12.897 -30.101 1.00 86.81 89 HIS A CA 1
ATOM 772 C C . HIS A 1 89 ? -10.093 -14.089 -30.317 1.00 86.81 89 HIS A C 1
ATOM 774 O O . HIS A 1 89 ? -10.542 -15.234 -30.278 1.00 86.81 89 HIS A O 1
ATOM 780 N N . GLY A 1 90 ? -8.806 -13.830 -30.566 1.00 80.12 90 GLY A N 1
ATOM 781 C CA . GLY A 1 90 ? -7.794 -14.874 -30.685 1.00 80.12 90 GLY A CA 1
ATOM 782 C C . GLY A 1 90 ? -7.508 -15.541 -29.342 1.00 80.12 90 GLY A C 1
ATOM 783 O O . GLY A 1 90 ? -7.698 -14.961 -28.269 1.00 80.12 90 GLY A O 1
ATOM 784 N N . SER A 1 91 ? -7.033 -16.780 -29.388 1.00 83.25 91 SER A N 1
ATOM 785 C CA . SER A 1 91 ? -6.471 -17.431 -28.207 1.00 83.25 91 SER A CA 1
ATOM 786 C C . SER A 1 91 ? -5.197 -16.707 -27.751 1.00 83.25 91 SER A C 1
ATOM 788 O O . SER A 1 91 ? -4.482 -16.114 -28.558 1.00 83.25 91 SER A O 1
ATOM 790 N N . ASN A 1 92 ? -4.848 -16.790 -26.461 1.00 79.31 92 ASN A N 1
ATOM 791 C CA . ASN A 1 92 ? -3.629 -16.150 -25.936 1.00 79.31 92 ASN A CA 1
ATOM 792 C C . ASN A 1 92 ? -2.359 -16.519 -26.726 1.00 79.31 92 ASN A C 1
ATOM 794 O O . ASN A 1 92 ? -1.458 -15.696 -26.847 1.00 79.31 92 ASN A O 1
ATOM 798 N N . MET A 1 93 ? -2.287 -17.745 -27.251 1.00 79.06 93 MET A N 1
ATOM 799 C CA . MET A 1 93 ? -1.139 -18.232 -28.016 1.00 79.06 93 MET A CA 1
ATOM 800 C C . MET A 1 93 ? -1.057 -17.591 -29.410 1.00 79.06 93 MET A C 1
ATOM 802 O O . MET A 1 93 ? 0.037 -17.288 -29.873 1.00 79.06 93 MET A O 1
ATOM 806 N N . GLU A 1 94 ? -2.197 -17.324 -30.051 1.00 78.81 94 GLU A N 1
ATOM 807 C CA . GLU A 1 94 ? -2.260 -16.588 -31.322 1.00 78.81 94 GLU A CA 1
ATOM 808 C C . GLU A 1 94 ? -1.924 -15.109 -31.113 1.00 78.81 94 GLU A C 1
ATOM 810 O O . GLU A 1 94 ? -1.121 -14.547 -31.849 1.00 78.81 94 GLU A O 1
ATOM 815 N N . CYS A 1 95 ? -2.472 -14.493 -30.064 1.00 81.38 95 CYS A N 1
ATOM 816 C CA . CYS A 1 95 ? -2.272 -13.080 -29.749 1.00 81.38 95 CYS A CA 1
ATOM 817 C C . CYS A 1 95 ? -0.817 -12.722 -29.397 1.00 81.38 95 CYS A C 1
ATOM 819 O O . CYS A 1 95 ? -0.384 -11.602 -29.660 1.00 81.38 95 CYS A O 1
ATOM 821 N N . GLN A 1 96 ? -0.041 -13.658 -28.834 1.00 78.81 96 GLN A N 1
ATOM 822 C CA . GLN A 1 96 ? 1.378 -13.438 -28.516 1.00 78.81 96 GLN A CA 1
ATOM 823 C C . GLN A 1 96 ? 2.230 -13.124 -29.751 1.00 78.81 96 GLN A C 1
ATOM 825 O O . GLN A 1 96 ? 3.184 -12.362 -29.637 1.00 78.81 96 GLN A O 1
ATOM 830 N N . ALA A 1 97 ? 1.876 -13.666 -30.920 1.00 82.19 97 ALA A N 1
ATOM 831 C CA . ALA A 1 97 ? 2.632 -13.462 -32.155 1.00 82.19 97 ALA A CA 1
ATOM 832 C C . ALA A 1 97 ? 2.530 -12.032 -32.717 1.00 82.19 97 ALA A C 1
ATOM 834 O O . ALA A 1 97 ? 3.295 -11.679 -33.609 1.00 82.19 97 ALA A O 1
ATOM 835 N N . TYR A 1 98 ? 1.587 -11.225 -32.219 1.00 82.88 98 TYR A N 1
ATOM 836 C CA . TYR A 1 98 ? 1.340 -9.864 -32.704 1.00 82.88 98 TYR A CA 1
ATOM 837 C C . TYR A 1 98 ? 2.158 -8.808 -31.961 1.00 82.88 98 TYR A C 1
ATOM 839 O O . TYR A 1 98 ? 2.298 -7.694 -32.455 1.00 82.88 98 TYR A O 1
ATOM 847 N N . TYR A 1 99 ? 2.683 -9.133 -30.781 1.00 81.12 99 TYR A N 1
ATOM 848 C CA . TYR A 1 99 ? 3.474 -8.191 -30.003 1.00 81.12 99 TYR A CA 1
ATOM 849 C C . TYR A 1 99 ? 4.953 -8.299 -30.356 1.00 81.12 99 TYR A C 1
ATOM 851 O O . TYR A 1 99 ? 5.568 -9.355 -30.197 1.00 81.12 99 TYR A O 1
ATOM 859 N N . ASP A 1 100 ? 5.541 -7.175 -30.754 1.00 79.69 100 ASP A N 1
ATOM 860 C CA . ASP A 1 100 ? 6.986 -7.069 -30.916 1.00 79.69 100 ASP A CA 1
ATOM 861 C C . ASP A 1 100 ? 7.698 -7.118 -29.557 1.00 79.69 100 ASP A C 1
ATOM 863 O O . ASP A 1 100 ? 7.186 -6.579 -28.569 1.00 79.69 100 ASP A O 1
ATOM 867 N N . PRO A 1 101 ? 8.896 -7.723 -29.468 1.00 80.38 101 PRO A N 1
ATOM 868 C CA . PRO A 1 101 ? 9.670 -7.715 -28.235 1.00 80.38 101 PRO A CA 1
ATOM 869 C C . PRO A 1 101 ? 9.973 -6.279 -27.793 1.00 80.38 101 PRO A C 1
ATOM 871 O O . PRO A 1 101 ? 10.381 -5.434 -28.588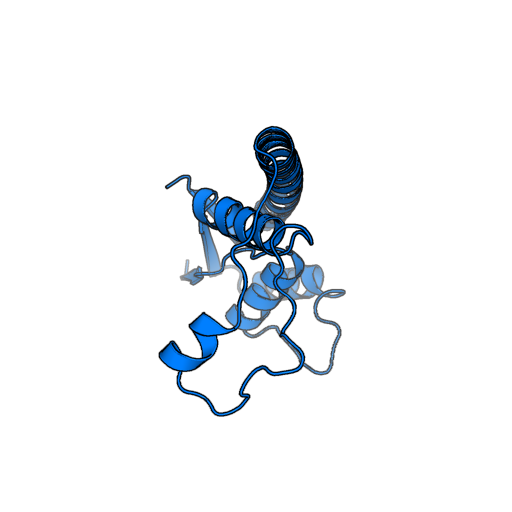 1.00 80.38 101 PRO A O 1
ATOM 874 N N . ILE A 1 102 ? 9.822 -6.012 -26.495 1.00 82.81 102 ILE A N 1
ATOM 875 C CA . ILE A 1 102 ? 10.194 -4.724 -25.907 1.00 82.81 102 ILE A CA 1
ATOM 876 C C . ILE A 1 102 ? 11.724 -4.618 -25.909 1.00 82.81 102 ILE A C 1
ATOM 878 O O . ILE A 1 102 ? 12.404 -5.345 -25.183 1.00 82.81 102 ILE A O 1
ATOM 882 N N . VAL A 1 103 ? 12.270 -3.707 -26.717 1.00 81.00 103 VAL A N 1
ATOM 883 C CA . VAL A 1 103 ? 13.713 -3.437 -26.784 1.00 81.00 103 VAL A CA 1
ATOM 884 C C . VAL A 1 103 ? 14.017 -2.140 -26.045 1.00 81.00 103 VAL A C 1
ATOM 886 O O . VAL A 1 103 ? 13.585 -1.064 -26.451 1.00 81.00 103 VAL A O 1
ATOM 889 N N . ILE A 1 104 ? 14.783 -2.238 -24.958 1.00 82.62 104 ILE A N 1
ATOM 890 C CA . ILE A 1 104 ? 15.182 -1.091 -24.135 1.00 82.62 104 ILE A CA 1
ATOM 891 C C . ILE A 1 104 ? 16.702 -1.064 -24.030 1.00 82.62 104 ILE A C 1
ATOM 893 O O . ILE A 1 104 ? 17.342 -2.088 -23.793 1.00 82.62 104 ILE A O 1
ATOM 897 N N . ASP A 1 105 ? 17.271 0.128 -24.188 1.00 90.88 105 ASP A N 1
ATOM 898 C CA . ASP A 1 105 ? 18.696 0.368 -23.985 1.00 90.88 105 ASP A CA 1
ATOM 899 C C . ASP A 1 105 ? 19.118 -0.006 -22.542 1.00 90.88 105 ASP A C 1
ATOM 901 O O . ASP A 1 105 ? 18.461 0.431 -21.589 1.00 90.88 105 ASP A O 1
ATOM 905 N N . PRO A 1 106 ? 20.208 -0.774 -22.334 1.00 91.81 106 PRO A N 1
ATOM 906 C CA . PRO A 1 106 ? 20.628 -1.213 -21.001 1.00 91.81 106 PRO A CA 1
ATOM 907 C C . PRO A 1 106 ? 20.867 -0.073 -20.003 1.00 91.81 106 PRO A C 1
ATOM 909 O O . PRO A 1 106 ? 20.559 -0.214 -18.818 1.00 91.81 106 PRO A O 1
ATOM 912 N N . LYS A 1 107 ? 21.384 1.072 -20.463 1.00 92.81 107 LYS A N 1
ATOM 913 C CA . LYS A 1 107 ? 21.596 2.251 -19.619 1.00 92.81 107 LYS A CA 1
ATOM 914 C C . LYS A 1 107 ? 20.256 2.862 -19.218 1.00 92.81 107 LYS A C 1
ATOM 916 O O . LYS A 1 107 ? 20.055 3.156 -18.043 1.00 92.81 107 LYS A O 1
ATOM 921 N N . LYS A 1 108 ? 19.314 2.978 -20.159 1.00 92.12 108 LYS A N 1
ATOM 922 C CA . LYS A 1 108 ? 17.955 3.467 -19.873 1.00 92.12 108 LYS A CA 1
ATOM 923 C C . LYS A 1 108 ? 17.200 2.536 -18.919 1.00 92.12 108 LYS A C 1
ATOM 925 O O . LYS A 1 108 ? 16.506 3.001 -18.019 1.00 92.12 108 LYS A O 1
ATOM 930 N N . HIS A 1 109 ? 17.360 1.222 -19.074 1.00 92.88 109 HIS A N 1
ATOM 931 C CA . HIS A 1 109 ? 16.800 0.236 -18.150 1.00 92.88 109 HIS A CA 1
ATOM 932 C C . HIS A 1 109 ? 17.319 0.448 -16.721 1.00 92.88 109 HIS A C 1
ATOM 934 O O . HIS A 1 109 ? 16.522 0.527 -15.784 1.00 92.88 109 HIS A O 1
ATOM 940 N N . GLN A 1 110 ? 18.634 0.624 -16.566 1.00 94.00 110 GLN A N 1
ATOM 941 C CA . GLN A 1 110 ? 19.262 0.903 -15.275 1.00 94.00 110 GLN A CA 1
ATOM 942 C C . GLN A 1 110 ? 18.766 2.224 -14.663 1.00 94.00 110 GLN A C 1
ATOM 944 O O . GLN A 1 110 ? 18.402 2.261 -13.487 1.00 94.00 110 GLN A O 1
ATOM 949 N N . GLU A 1 111 ? 18.678 3.294 -15.458 1.00 94.62 111 GLU A N 1
ATOM 950 C CA . GLU A 1 111 ? 18.130 4.585 -15.018 1.00 94.62 111 GLU A CA 1
ATOM 951 C C . GLU A 1 111 ? 16.673 4.447 -14.541 1.00 94.62 111 GLU A C 1
ATOM 953 O O . GLU A 1 111 ? 16.317 4.953 -13.472 1.00 94.62 111 GLU A O 1
ATOM 958 N N . ASN A 1 112 ? 15.843 3.704 -15.281 1.00 94.69 112 ASN A N 1
ATOM 959 C CA . ASN A 1 112 ? 14.451 3.428 -14.924 1.00 94.69 112 ASN A CA 1
ATOM 960 C C . ASN A 1 112 ? 14.339 2.646 -13.603 1.00 94.69 112 ASN A C 1
ATOM 962 O O . ASN A 1 112 ? 13.475 2.963 -12.779 1.00 94.69 112 ASN A O 1
ATOM 966 N N . ILE A 1 113 ? 15.220 1.665 -13.363 1.00 95.81 113 ILE A N 1
ATOM 967 C CA . ILE A 1 113 ? 15.288 0.940 -12.084 1.00 95.81 113 ILE A CA 1
ATOM 968 C C . ILE A 1 113 ? 15.601 1.915 -10.947 1.00 95.81 113 ILE A C 1
ATOM 970 O O . ILE A 1 113 ? 14.842 1.992 -9.980 1.00 95.81 113 ILE A O 1
ATOM 974 N N . GLU A 1 114 ? 16.681 2.690 -11.057 1.00 96.50 114 GLU A N 1
ATOM 975 C CA . GLU A 1 114 ? 17.133 3.585 -9.985 1.00 96.50 114 GLU A CA 1
ATOM 976 C C . GLU A 1 114 ? 16.102 4.667 -9.653 1.00 96.50 114 GLU A C 1
ATOM 978 O O . GLU A 1 114 ? 15.826 4.943 -8.479 1.00 96.50 114 GLU A O 1
ATOM 983 N N . GLN A 1 115 ? 15.501 5.276 -10.677 1.00 96.25 115 GLN A N 1
ATOM 984 C CA . GLN A 1 115 ? 14.445 6.268 -10.492 1.00 96.25 115 GLN A CA 1
ATOM 985 C C . GLN A 1 115 ? 13.220 5.648 -9.822 1.00 96.25 115 GLN A C 1
ATOM 987 O O . GLN A 1 115 ? 12.705 6.203 -8.845 1.00 96.25 115 GLN A O 1
ATOM 992 N N . THR A 1 116 ? 12.784 4.475 -10.285 1.00 96.19 116 THR A N 1
ATOM 993 C CA . THR A 1 116 ? 11.612 3.803 -9.718 1.00 96.19 116 THR A CA 1
ATOM 994 C C . THR A 1 116 ? 11.860 3.375 -8.277 1.00 96.19 116 THR A C 1
ATOM 996 O O . THR A 1 116 ? 10.990 3.570 -7.427 1.00 96.19 116 THR A O 1
ATOM 999 N N . GLN A 1 117 ? 13.053 2.870 -7.953 1.00 97.50 117 GLN A N 1
ATOM 1000 C CA . GLN A 1 117 ? 13.435 2.527 -6.582 1.00 97.50 117 GLN A CA 1
ATOM 1001 C C . GLN A 1 117 ? 13.385 3.749 -5.658 1.00 97.50 117 GLN A C 1
ATOM 1003 O O . GLN A 1 117 ? 12.785 3.672 -4.583 1.00 97.50 117 GLN A O 1
ATOM 1008 N N . LYS A 1 118 ? 13.947 4.892 -6.080 1.00 96.94 118 LYS A N 1
ATOM 1009 C CA . LYS A 1 118 ? 13.918 6.148 -5.306 1.00 96.94 118 LYS A CA 1
ATOM 1010 C C . LYS A 1 118 ? 12.491 6.643 -5.075 1.00 96.94 118 LYS A C 1
ATOM 1012 O O . LYS A 1 118 ? 12.114 6.943 -3.943 1.00 96.94 118 LYS A O 1
ATOM 1017 N N . GLN A 1 119 ? 11.677 6.691 -6.129 1.00 95.75 119 GLN A N 1
ATOM 1018 C CA . GLN A 1 119 ? 10.281 7.124 -6.036 1.00 95.75 119 GLN A CA 1
ATOM 1019 C C . GLN A 1 119 ? 9.426 6.174 -5.191 1.00 95.75 119 GLN A C 1
ATOM 1021 O O . GLN A 1 119 ? 8.522 6.620 -4.484 1.00 95.75 119 GLN A O 1
ATOM 1026 N N . THR A 1 120 ? 9.686 4.868 -5.273 1.00 96.00 120 THR A N 1
ATOM 1027 C CA . THR A 1 120 ? 9.022 3.856 -4.443 1.00 96.00 120 THR A CA 1
ATOM 1028 C C . THR A 1 120 ? 9.390 4.065 -2.983 1.00 96.00 120 THR A C 1
ATOM 1030 O O . THR A 1 120 ? 8.503 4.145 -2.139 1.00 96.00 120 THR A O 1
ATOM 1033 N N . GLN A 1 121 ? 10.680 4.233 -2.682 1.00 96.06 121 GLN A N 1
ATOM 1034 C CA . GLN A 1 121 ? 11.147 4.452 -1.318 1.00 96.06 121 GLN A CA 1
ATOM 1035 C C . GLN A 1 121 ? 10.519 5.701 -0.692 1.00 96.06 121 GLN A C 1
ATOM 1037 O O . GLN A 1 121 ? 10.082 5.650 0.456 1.00 96.06 121 GLN A O 1
ATOM 1042 N N . LEU A 1 122 ? 10.435 6.803 -1.444 1.00 95.31 122 LEU A N 1
ATOM 1043 C CA . LEU A 1 122 ? 9.796 8.031 -0.976 1.00 95.31 122 LEU A CA 1
ATOM 1044 C C . LEU A 1 122 ? 8.321 7.800 -0.619 1.00 95.31 122 LEU A C 1
ATOM 1046 O O . LEU A 1 122 ? 7.884 8.182 0.463 1.00 95.31 122 LEU A O 1
ATOM 1050 N N . GLN A 1 123 ? 7.567 7.136 -1.495 1.00 93.94 123 GLN A N 1
ATOM 1051 C CA . GLN A 1 123 ? 6.145 6.870 -1.268 1.00 93.94 123 GLN A CA 1
ATOM 1052 C C . GLN A 1 123 ? 5.906 5.903 -0.106 1.00 93.94 123 GLN A C 1
ATOM 1054 O O . GLN A 1 123 ? 5.018 6.132 0.712 1.00 93.94 123 GLN A O 1
ATOM 1059 N N . VAL A 1 124 ? 6.732 4.861 0.014 1.00 94.50 124 VAL A N 1
ATOM 1060 C CA . VAL A 1 124 ? 6.708 3.955 1.167 1.00 94.50 124 VAL A CA 1
ATOM 1061 C C . VAL A 1 124 ? 6.964 4.733 2.455 1.00 94.50 124 VAL A C 1
ATOM 1063 O O . VAL A 1 124 ? 6.233 4.549 3.419 1.00 94.50 124 VAL A O 1
ATOM 1066 N N . ASN A 1 125 ? 7.947 5.635 2.478 1.00 94.19 125 ASN A N 1
ATOM 1067 C CA . ASN A 1 125 ? 8.236 6.445 3.663 1.00 94.19 125 ASN A CA 1
ATOM 1068 C C . ASN A 1 125 ? 7.056 7.349 4.055 1.00 94.19 125 ASN A C 1
ATOM 1070 O O . ASN A 1 125 ? 6.768 7.469 5.242 1.00 94.19 125 ASN A O 1
ATOM 1074 N N . ILE A 1 126 ? 6.356 7.940 3.080 1.00 93.81 126 ILE A N 1
ATOM 1075 C CA . ILE A 1 126 ? 5.143 8.738 3.328 1.00 93.81 126 ILE A CA 1
ATOM 1076 C C . ILE A 1 126 ? 4.056 7.871 3.976 1.00 93.81 126 ILE A C 1
ATOM 1078 O O . ILE A 1 126 ? 3.512 8.237 5.013 1.00 93.81 126 ILE A O 1
ATOM 1082 N N . ILE A 1 127 ? 3.787 6.689 3.415 1.00 93.69 127 ILE A N 1
ATOM 1083 C CA . ILE A 1 127 ? 2.795 5.752 3.963 1.00 93.69 127 ILE A CA 1
ATOM 1084 C C . ILE A 1 127 ? 3.181 5.283 5.371 1.00 93.69 127 ILE A C 1
ATOM 1086 O O . ILE A 1 127 ? 2.318 5.167 6.237 1.00 93.69 127 ILE A O 1
ATOM 1090 N N . LEU A 1 128 ? 4.464 5.018 5.625 1.00 92.81 128 LEU A N 1
ATOM 1091 C CA . LEU A 1 128 ? 4.936 4.622 6.953 1.00 92.81 128 LEU A CA 1
ATOM 1092 C C . LEU A 1 128 ? 4.756 5.745 7.981 1.00 92.81 128 LEU A C 1
ATOM 1094 O O . LEU A 1 128 ? 4.334 5.463 9.096 1.00 92.81 128 LEU A O 1
ATOM 1098 N N . ALA A 1 129 ? 5.004 7.003 7.608 1.00 92.69 129 ALA A N 1
ATOM 1099 C CA . ALA A 1 129 ? 4.770 8.144 8.493 1.00 92.69 129 ALA A CA 1
ATOM 1100 C C . ALA A 1 129 ? 3.281 8.304 8.853 1.00 92.69 129 ALA A C 1
ATOM 1102 O O . ALA A 1 129 ? 2.939 8.568 10.005 1.00 92.69 129 ALA A O 1
ATOM 1103 N N . GLU A 1 130 ? 2.393 8.094 7.882 1.00 92.56 130 GLU A N 1
ATOM 1104 C CA . GLU A 1 130 ? 0.941 8.089 8.084 1.00 92.56 130 GLU A CA 1
ATOM 1105 C C . GLU A 1 130 ? 0.475 6.923 8.979 1.00 92.56 130 GLU A C 1
ATOM 1107 O O . GLU A 1 130 ? -0.351 7.102 9.878 1.00 92.56 130 GLU A O 1
ATOM 1112 N N . LEU A 1 131 ? 1.046 5.726 8.798 1.00 92.19 131 LEU A N 1
ATOM 1113 C CA . LEU A 1 131 ? 0.803 4.587 9.687 1.00 92.19 131 LEU A CA 1
ATOM 1114 C C . LEU A 1 131 ? 1.286 4.870 11.110 1.00 92.19 131 LEU A C 1
ATOM 1116 O O . LEU A 1 131 ? 0.569 4.571 12.060 1.00 92.19 131 LEU A O 1
ATOM 1120 N N . ASP A 1 132 ? 2.466 5.468 11.270 1.00 91.44 132 ASP A N 1
ATOM 1121 C CA . ASP A 1 132 ? 2.997 5.849 12.579 1.00 91.44 132 ASP A CA 1
ATOM 1122 C C . ASP A 1 132 ? 2.112 6.888 13.268 1.00 91.44 132 ASP A C 1
ATOM 1124 O O . ASP A 1 132 ? 1.927 6.825 14.484 1.00 91.44 132 ASP A O 1
ATOM 1128 N N . PHE A 1 133 ? 1.535 7.828 12.515 1.00 90.50 133 PHE A N 1
ATOM 1129 C CA . PHE A 1 133 ? 0.555 8.769 13.050 1.00 90.50 133 PHE A CA 1
ATOM 1130 C C . PHE A 1 133 ? -0.689 8.038 13.565 1.00 90.50 133 PHE A C 1
ATOM 1132 O O . PHE A 1 133 ? -1.097 8.247 14.709 1.00 90.50 133 PHE A O 1
ATOM 1139 N N . LEU A 1 134 ? -1.248 7.124 12.768 1.00 89.38 134 LEU A N 1
ATOM 1140 C CA . LEU A 1 134 ? -2.415 6.337 13.164 1.00 89.38 134 LEU A CA 1
ATOM 1141 C C . LEU A 1 134 ? -2.128 5.417 14.362 1.00 89.38 134 LEU A C 1
ATOM 1143 O O . LEU A 1 134 ? -2.984 5.241 15.224 1.00 89.38 134 LEU A O 1
ATOM 1147 N N . ASN A 1 135 ? -0.915 4.873 14.456 1.00 89.44 135 ASN A N 1
ATOM 1148 C CA . ASN A 1 135 ? -0.473 4.015 15.556 1.00 89.44 135 ASN A CA 1
ATOM 1149 C C . ASN A 1 135 ? -0.360 4.755 16.903 1.00 89.44 135 ASN A C 1
ATOM 1151 O O . ASN A 1 135 ? -0.225 4.126 17.948 1.00 89.44 135 ASN A O 1
ATOM 1155 N N . ARG A 1 136 ? -0.405 6.094 16.900 1.00 87.50 136 ARG A N 1
ATOM 1156 C CA . ARG A 1 136 ? -0.482 6.905 18.127 1.00 87.50 136 ARG A CA 1
ATOM 1157 C C . ARG A 1 136 ? -1.908 7.049 18.651 1.00 87.50 136 ARG A C 1
ATOM 1159 O O . ARG A 1 136 ? -2.079 7.543 19.764 1.00 87.50 136 ARG A O 1
ATOM 1166 N N . MET A 1 137 ? -2.922 6.671 17.871 1.00 85.00 137 MET A N 1
ATOM 1167 C CA . MET A 1 137 ? -4.301 6.680 18.348 1.00 85.00 137 MET A CA 1
ATOM 1168 C C . MET A 1 137 ? -4.502 5.594 19.402 1.00 85.00 137 MET A C 1
ATOM 1170 O O . MET A 1 137 ? -4.017 4.469 19.272 1.00 85.00 137 MET A O 1
ATOM 1174 N N . GLU A 1 138 ? -5.254 5.936 20.445 1.00 77.62 138 GLU A N 1
ATOM 1175 C CA . GLU A 1 138 ? -5.621 4.988 21.489 1.00 77.62 138 GLU A CA 1
ATOM 1176 C C . GLU A 1 138 ? -6.326 3.774 20.863 1.00 77.62 138 GLU A C 1
ATOM 1178 O O . GLU A 1 138 ? -7.168 3.919 19.975 1.00 77.62 138 GLU A O 1
ATOM 1183 N N . ASN A 1 139 ? -5.974 2.574 21.327 1.00 87.75 139 ASN A N 1
ATOM 1184 C CA . ASN A 1 139 ? -6.570 1.299 20.917 1.00 87.75 139 ASN A CA 1
ATOM 1185 C C . ASN A 1 139 ? -6.273 0.803 19.488 1.00 87.75 139 ASN A C 1
ATOM 1187 O O . ASN A 1 139 ? -6.791 -0.252 19.108 1.00 87.75 139 ASN A O 1
ATOM 1191 N N . ILE A 1 140 ? -5.396 1.468 18.730 1.00 91.25 140 ILE A N 1
ATOM 1192 C CA . ILE A 1 140 ? -4.817 0.927 17.491 1.00 91.25 140 ILE A CA 1
ATOM 1193 C C . ILE A 1 140 ? -3.377 0.480 17.761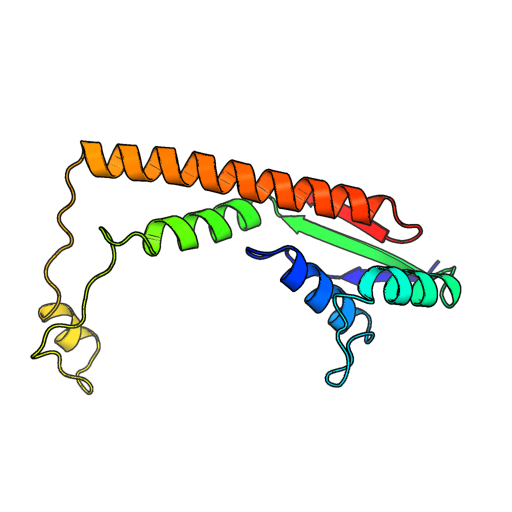 1.00 91.25 140 ILE A C 1
ATOM 1195 O O . ILE A 1 140 ? -2.600 1.194 18.379 1.00 91.25 140 ILE A O 1
ATOM 1199 N N . GLU A 1 141 ? -3.011 -0.706 17.279 1.00 92.19 141 GLU A N 1
ATOM 1200 C CA . GLU A 1 141 ? -1.624 -1.166 17.236 1.00 92.19 141 GLU A CA 1
ATOM 1201 C C . GLU A 1 141 ? -1.279 -1.650 15.826 1.00 92.19 141 GLU A C 1
ATOM 1203 O O . GLU A 1 141 ? -1.843 -2.627 15.328 1.00 92.19 141 GLU A O 1
ATOM 1208 N N . ILE A 1 142 ? -0.322 -0.982 15.191 1.00 91.62 142 ILE A N 1
ATOM 1209 C CA . ILE A 1 142 ? 0.189 -1.307 13.862 1.00 91.62 142 ILE A CA 1
ATOM 1210 C C . ILE A 1 142 ? 1.584 -1.912 14.001 1.00 91.62 142 ILE A C 1
ATOM 1212 O O . ILE A 1 142 ? 2.513 -1.281 14.503 1.00 91.62 142 ILE A O 1
ATOM 1216 N N . LYS A 1 143 ? 1.740 -3.151 13.531 1.00 91.19 143 LYS A N 1
ATOM 1217 C CA . LYS A 1 143 ? 3.007 -3.890 13.522 1.00 91.19 143 LYS A CA 1
ATOM 1218 C C . LYS A 1 143 ? 3.564 -3.916 12.107 1.00 91.19 143 LYS A C 1
ATOM 1220 O O . LYS A 1 143 ? 2.997 -4.572 11.232 1.00 91.19 143 LYS A O 1
ATOM 1225 N N . ILE A 1 144 ? 4.686 -3.233 11.897 1.00 90.44 144 ILE A N 1
ATOM 1226 C CA . ILE A 1 144 ? 5.419 -3.257 10.629 1.00 90.44 144 ILE A CA 1
ATOM 1227 C C . ILE A 1 144 ? 6.368 -4.456 10.639 1.00 90.44 144 ILE A C 1
ATOM 1229 O O . ILE A 1 144 ? 7.220 -4.574 11.521 1.00 90.44 144 ILE A O 1
ATOM 1233 N N . LYS A 1 145 ? 6.234 -5.344 9.653 1.00 90.94 145 LYS A N 1
ATOM 1234 C CA . LYS A 1 145 ? 7.147 -6.472 9.443 1.00 90.94 145 LYS A CA 1
ATOM 1235 C C . LYS A 1 145 ? 7.978 -6.270 8.184 1.00 90.94 145 LYS A C 1
ATOM 1237 O O . LYS A 1 145 ? 7.461 -5.853 7.152 1.00 90.94 145 LYS A O 1
ATOM 1242 N N . ASN A 1 146 ? 9.249 -6.640 8.282 1.00 79.81 146 ASN A N 1
ATOM 1243 C CA . ASN A 1 146 ? 10.125 -6.865 7.140 1.00 79.81 146 ASN A CA 1
ATOM 1244 C C . ASN A 1 146 ? 10.194 -8.386 6.987 1.00 79.81 146 ASN A C 1
ATOM 1246 O O . ASN A 1 146 ? 10.848 -9.040 7.799 1.00 79.81 146 ASN A O 1
ATOM 1250 N N . LYS A 1 147 ? 9.408 -8.954 6.074 1.00 60.25 147 LYS A N 1
ATOM 1251 C CA . LYS A 1 147 ? 9.549 -10.368 5.714 1.00 60.25 147 LYS A CA 1
ATOM 1252 C C . LYS A 1 147 ? 10.601 -10.533 4.634 1.00 60.25 147 LYS A C 1
ATOM 1254 O O . LYS A 1 147 ? 10.695 -9.616 3.783 1.00 60.25 147 LYS A O 1
#

Sequence (147 aa):
MDIKKIKIQPEENFDNFRISLLHSLKLFDYNKDCLIDFDSRIKNYFDRNKNLKVEIEVDKTKLYQTIYNKKFWNLPDYKQEIPENYPMHGSNMECQAYYDPIVIDPKKHQENIEQTQKQTQLQVNIILAELDFLNRMENIEIKIKNK

Secondary structure (DSSP, 8-state):
-EEEEE-----S-HHHHHHHHHHHHT---TTS-TTTTHHHHHHHHHHH-TTEEEEEEEEHHHHHHHHHHHHHHTSGGGPPPPPTT--TTS-HHHHGGGSPP----HHHHHHHHHHHHHHHHHHHHHHHHHHHHHTTSTTEEEEEE--